Protein AF-A0AA37B4J6-F1 (afdb_monomer)

Structure (mmCIF, N/CA/C/O backbone):
data_AF-A0AA37B4J6-F1
#
_entry.id   AF-A0AA37B4J6-F1
#
loop_
_atom_site.group_PDB
_atom_site.id
_atom_site.type_symbol
_atom_site.label_atom_id
_atom_site.label_alt_id
_atom_site.label_comp_id
_atom_site.label_asym_id
_atom_site.label_entity_id
_atom_site.label_seq_id
_atom_site.pdbx_PDB_ins_code
_atom_site.Cartn_x
_atom_site.Cartn_y
_atom_site.Cartn_z
_atom_site.occupancy
_atom_site.B_iso_or_equiv
_atom_site.auth_seq_id
_atom_site.auth_comp_id
_atom_site.auth_asym_id
_atom_site.auth_atom_id
_atom_site.pdbx_PDB_model_num
ATOM 1 N N . MET A 1 1 ? 3.852 1.967 -13.060 1.00 86.56 1 MET A N 1
ATOM 2 C CA . MET A 1 1 ? 2.747 0.970 -13.127 1.00 86.56 1 MET A CA 1
ATOM 3 C C . MET A 1 1 ? 1.617 1.394 -12.196 1.00 86.56 1 MET A C 1
ATOM 5 O O . MET A 1 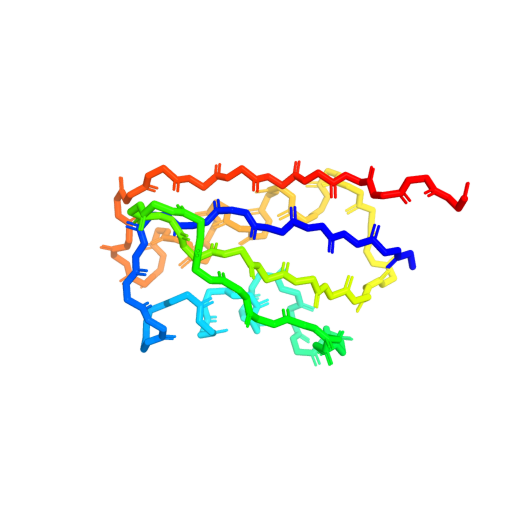1 ? 1.923 2.093 -11.243 1.00 86.56 1 MET A O 1
ATOM 9 N N . ARG A 1 2 ? 0.350 1.021 -12.454 1.00 90.62 2 ARG A N 1
ATOM 10 C CA . ARG A 1 2 ? -0.783 1.301 -11.544 1.00 90.62 2 ARG A CA 1
ATOM 11 C C . ARG A 1 2 ? -1.045 0.111 -10.622 1.00 90.62 2 ARG A C 1
ATOM 13 O O . ARG A 1 2 ? -1.107 -1.029 -11.085 1.00 90.62 2 ARG A O 1
ATOM 20 N N . TYR A 1 3 ? -1.241 0.397 -9.344 1.00 92.75 3 TYR A N 1
ATOM 21 C CA . TYR A 1 3 ? -1.522 -0.577 -8.300 1.00 92.75 3 TYR A CA 1
ATOM 22 C C . TYR A 1 3 ? -2.715 -0.116 -7.461 1.00 92.75 3 TYR A C 1
ATOM 24 O O . TYR A 1 3 ? -2.971 1.082 -7.342 1.00 92.75 3 TYR A O 1
ATOM 32 N N . LYS A 1 4 ? -3.437 -1.072 -6.876 1.00 92.69 4 LYS A N 1
ATOM 33 C CA . LYS A 1 4 ? -4.501 -0.839 -5.897 1.00 92.69 4 LYS A CA 1
ATOM 34 C C . LYS A 1 4 ? -4.146 -1.588 -4.617 1.00 92.69 4 LYS A C 1
ATOM 36 O O . LYS A 1 4 ? -4.073 -2.815 -4.638 1.00 92.69 4 LYS A O 1
ATOM 41 N N . ALA A 1 5 ? -3.916 -0.862 -3.528 1.00 92.12 5 ALA A N 1
ATOM 42 C CA . ALA A 1 5 ? -3.775 -1.435 -2.194 1.00 92.12 5 ALA A CA 1
ATOM 43 C C . ALA A 1 5 ? -5.128 -1.404 -1.480 1.00 92.12 5 ALA A C 1
ATOM 45 O O . ALA A 1 5 ? -5.780 -0.363 -1.424 1.00 92.12 5 ALA A O 1
ATOM 46 N N . LYS A 1 6 ? -5.545 -2.544 -0.934 1.00 93.06 6 LYS A N 1
ATOM 47 C CA . LYS A 1 6 ? -6.695 -2.669 -0.038 1.00 93.06 6 LYS A CA 1
ATOM 48 C C . LYS A 1 6 ? -6.173 -2.894 1.371 1.00 93.06 6 LYS A C 1
ATOM 50 O O . LYS A 1 6 ? -5.487 -3.884 1.612 1.00 93.06 6 LYS A O 1
ATOM 55 N N . ILE A 1 7 ? -6.467 -1.965 2.270 1.00 90.38 7 ILE A N 1
ATOM 56 C CA . ILE A 1 7 ? -5.938 -1.936 3.632 1.00 90.38 7 ILE A CA 1
ATOM 57 C C . ILE A 1 7 ? -7.119 -1.804 4.589 1.00 90.38 7 ILE A C 1
ATOM 59 O O . ILE A 1 7 ? -7.875 -0.835 4.531 1.00 90.38 7 ILE A O 1
ATOM 63 N N . SER A 1 8 ? -7.275 -2.762 5.497 1.00 88.94 8 SER A N 1
ATOM 64 C CA . SER A 1 8 ? -8.307 -2.714 6.539 1.00 88.94 8 SER A CA 1
ATOM 65 C C . SER A 1 8 ? -7.862 -1.841 7.722 1.00 88.94 8 SER A C 1
ATOM 67 O O . SER A 1 8 ? -7.725 -2.324 8.844 1.00 88.94 8 SER A O 1
ATOM 69 N N . ALA A 1 9 ? -7.572 -0.564 7.472 1.00 84.44 9 ALA A N 1
ATOM 70 C CA . ALA A 1 9 ? -7.118 0.396 8.480 1.00 84.44 9 ALA A CA 1
ATOM 71 C C . ALA A 1 9 ? -7.755 1.774 8.272 1.00 84.44 9 ALA A C 1
ATOM 73 O O . ALA A 1 9 ? -8.334 2.055 7.224 1.00 84.44 9 ALA A O 1
ATOM 74 N N . ALA A 1 10 ? -7.611 2.657 9.262 1.00 86.06 10 ALA A N 1
ATOM 75 C CA . ALA A 1 10 ? -7.946 4.068 9.103 1.00 86.06 10 ALA A CA 1
ATOM 76 C C . ALA A 1 10 ? -6.970 4.766 8.139 1.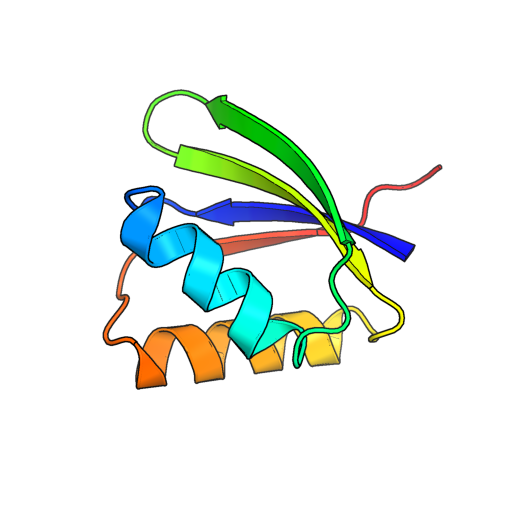00 86.06 10 ALA A C 1
ATOM 78 O O . ALA A 1 10 ? -5.830 4.333 7.961 1.00 86.06 10 ALA A O 1
ATOM 79 N N . ILE A 1 11 ? -7.386 5.895 7.554 1.00 85.56 11 ILE A N 1
ATOM 80 C CA . ILE A 1 11 ? -6.566 6.631 6.573 1.00 85.56 11 ILE A CA 1
ATOM 81 C C . ILE A 1 11 ? -5.245 7.119 7.177 1.00 85.56 11 ILE A C 1
ATOM 83 O O . ILE A 1 11 ? -4.220 7.124 6.502 1.00 85.56 11 ILE A O 1
ATOM 87 N N . THR A 1 12 ? -5.257 7.433 8.475 1.00 86.69 12 THR A N 1
ATOM 88 C CA . THR A 1 12 ? -4.085 7.833 9.264 1.00 86.69 12 THR A CA 1
ATOM 89 C C . THR A 1 12 ? -3.028 6.735 9.382 1.00 86.69 12 THR A C 1
ATOM 91 O O . THR A 1 12 ? -1.881 7.043 9.678 1.00 86.69 12 THR A O 1
ATOM 94 N N . GLN A 1 13 ? -3.391 5.474 9.137 1.00 85.81 13 GLN A N 1
ATOM 95 C CA . GLN A 1 13 ? -2.479 4.327 9.125 1.00 85.81 13 GLN A CA 1
ATOM 96 C C . GLN A 1 13 ? -2.179 3.859 7.695 1.00 85.81 13 GLN A C 1
ATOM 98 O O . GLN A 1 13 ? -1.040 3.528 7.376 1.00 85.81 13 GLN A O 1
ATOM 103 N N . ALA A 1 14 ? -3.185 3.869 6.816 1.00 87.50 14 ALA A N 1
ATOM 104 C CA . ALA A 1 14 ? -3.055 3.416 5.435 1.00 87.50 14 ALA A CA 1
ATOM 105 C C . ALA A 1 14 ? -2.152 4.331 4.590 1.00 87.50 14 ALA A C 1
ATOM 107 O O . ALA A 1 14 ? -1.340 3.840 3.811 1.00 87.50 14 ALA A O 1
ATOM 108 N N . LEU A 1 15 ? -2.249 5.654 4.760 1.00 88.75 15 LEU A N 1
ATOM 109 C CA . LEU A 1 15 ? -1.450 6.601 3.981 1.00 88.75 15 LEU A CA 1
ATOM 110 C C . LEU A 1 15 ? 0.062 6.489 4.283 1.00 88.75 15 LEU A C 1
ATOM 112 O O . LEU A 1 15 ? 0.820 6.288 3.329 1.00 88.75 15 LEU A O 1
ATOM 116 N N . PRO A 1 16 ? 0.514 6.503 5.559 1.00 90.69 16 PRO A N 1
ATOM 117 C CA . PRO A 1 16 ? 1.922 6.268 5.885 1.00 90.69 16 PRO A CA 1
ATOM 118 C C . PRO A 1 16 ? 2.435 4.900 5.433 1.00 90.69 16 PRO A C 1
ATOM 120 O O . PRO A 1 16 ? 3.599 4.778 5.051 1.00 90.69 16 PRO A O 1
ATOM 123 N N . LEU A 1 17 ? 1.577 3.872 5.452 1.00 90.81 17 LEU A N 1
ATOM 124 C CA . LEU A 1 17 ? 1.930 2.534 4.980 1.00 90.81 17 LEU A CA 1
ATOM 125 C C . LEU A 1 17 ? 2.315 2.556 3.498 1.00 90.81 17 LEU A C 1
ATOM 127 O O . LEU A 1 17 ? 3.365 2.028 3.149 1.00 90.81 17 LEU A O 1
ATOM 131 N N . ILE A 1 18 ? 1.507 3.187 2.640 1.00 91.00 18 ILE A N 1
ATOM 132 C CA . ILE A 1 18 ? 1.804 3.284 1.203 1.00 91.00 18 ILE A CA 1
ATOM 133 C C . ILE A 1 18 ? 3.063 4.110 0.961 1.00 91.00 18 ILE A C 1
ATOM 13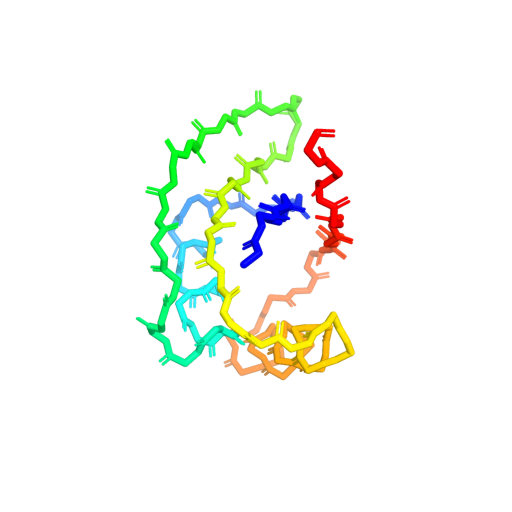5 O O . ILE A 1 18 ? 3.928 3.680 0.203 1.00 91.00 18 ILE A O 1
ATOM 139 N N . GLN A 1 19 ? 3.193 5.261 1.617 1.00 90.56 19 GLN A N 1
ATOM 140 C CA . GLN A 1 19 ? 4.376 6.119 1.493 1.00 90.56 19 GLN A CA 1
ATOM 141 C C . GLN A 1 19 ? 5.658 5.359 1.859 1.00 90.56 19 GLN A C 1
ATOM 143 O O . GLN A 1 19 ? 6.580 5.263 1.054 1.00 90.56 19 GLN A O 1
ATOM 148 N N . THR A 1 20 ? 5.656 4.678 3.007 1.00 91.00 20 THR A N 1
ATOM 149 C CA . THR A 1 20 ? 6.800 3.878 3.468 1.00 91.00 20 THR A CA 1
ATOM 150 C C . THR A 1 20 ? 7.079 2.689 2.548 1.00 91.00 20 THR A C 1
ATOM 152 O O . THR A 1 20 ? 8.225 2.453 2.171 1.00 91.00 20 THR A O 1
ATOM 155 N N . ALA A 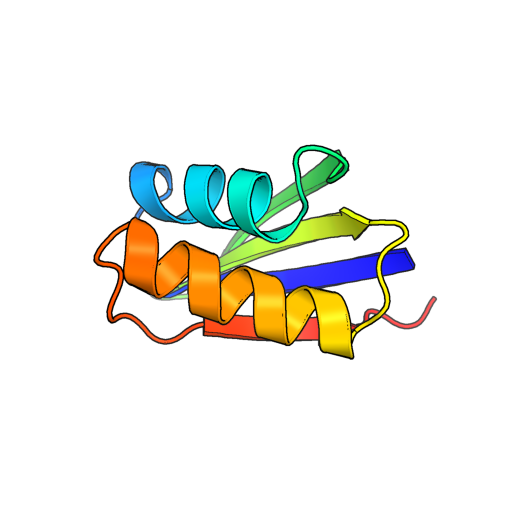1 21 ? 6.045 1.936 2.162 1.00 89.69 21 ALA A N 1
ATOM 156 C CA . ALA A 1 21 ? 6.186 0.743 1.329 1.00 89.69 21 ALA A CA 1
ATOM 157 C C . ALA A 1 21 ? 6.690 1.060 -0.082 1.00 89.69 21 ALA A C 1
ATOM 159 O O . ALA A 1 21 ? 7.345 0.233 -0.713 1.00 89.69 21 ALA A O 1
ATOM 160 N N . THR A 1 22 ? 6.379 2.257 -0.571 1.00 90.50 22 THR A N 1
ATOM 161 C CA . THR A 1 22 ? 6.817 2.740 -1.877 1.00 90.50 22 THR A CA 1
ATOM 162 C C . THR A 1 22 ? 8.053 3.622 -1.808 1.00 90.50 22 THR A C 1
ATOM 164 O O . THR A 1 22 ? 8.461 4.114 -2.842 1.00 90.50 22 THR A O 1
ATOM 167 N N . SER A 1 23 ? 8.693 3.814 -0.649 1.00 85.25 23 SER A N 1
ATOM 168 C CA . SER A 1 23 ? 9.839 4.737 -0.522 1.00 85.25 23 SER A CA 1
ATOM 169 C C . SER A 1 23 ? 9.538 6.144 -1.074 1.00 85.25 23 SER A C 1
ATOM 171 O O . SER A 1 23 ? 10.363 6.731 -1.769 1.00 85.25 23 SER A O 1
ATOM 173 N N . ASP A 1 24 ? 8.327 6.644 -0.818 1.00 77.62 24 ASP A N 1
ATOM 174 C CA . ASP A 1 24 ? 7.818 7.959 -1.233 1.00 77.62 24 ASP A CA 1
ATOM 175 C C . ASP A 1 24 ? 7.715 8.216 -2.752 1.00 77.62 24 ASP A C 1
ATOM 177 O O . ASP A 1 24 ? 7.326 9.310 -3.162 1.00 77.62 24 ASP A O 1
ATOM 181 N N . GLU A 1 25 ? 7.973 7.226 -3.617 1.00 82.62 25 GLU A N 1
ATOM 182 C CA . GLU A 1 25 ? 7.763 7.385 -5.069 1.00 82.62 25 GLU A CA 1
ATOM 183 C C . GLU A 1 25 ? 6.299 7.204 -5.507 1.00 82.62 25 GLU A C 1
ATOM 185 O O . GLU A 1 25 ? 5.967 7.450 -6.671 1.00 82.62 25 GLU A O 1
ATOM 190 N N . ALA A 1 26 ? 5.403 6.780 -4.607 1.00 84.62 26 ALA A N 1
ATOM 191 C CA . ALA A 1 26 ? 3.993 6.626 -4.941 1.00 84.62 26 ALA A CA 1
ATOM 192 C C . ALA A 1 26 ? 3.313 7.965 -5.239 1.00 84.62 26 ALA A C 1
ATOM 194 O O . ALA A 1 26 ? 3.202 8.839 -4.382 1.00 84.62 26 ALA A O 1
ATOM 195 N N . VAL A 1 27 ? 2.711 8.061 -6.423 1.00 87.31 27 VAL A N 1
ATOM 196 C CA . VAL A 1 27 ? 1.712 9.099 -6.716 1.00 87.31 27 VAL A CA 1
ATOM 197 C C . VAL A 1 27 ? 0.329 8.510 -6.477 1.00 87.31 27 VAL A C 1
ATOM 199 O O . VAL A 1 27 ? -0.038 7.529 -7.125 1.00 87.31 27 VAL A O 1
ATOM 202 N N . LEU A 1 28 ? -0.430 9.090 -5.546 1.00 88.69 28 LEU A N 1
ATOM 203 C CA . LEU A 1 28 ? -1.800 8.680 -5.235 1.00 88.69 28 LEU A CA 1
ATOM 204 C C . LEU A 1 28 ? -2.783 9.246 -6.257 1.00 88.69 28 LEU A C 1
ATOM 206 O O . LEU A 1 28 ? -2.751 10.432 -6.569 1.00 88.69 28 LEU A O 1
ATOM 210 N N . TRP A 1 29 ? -3.668 8.386 -6.752 1.00 83.88 29 TRP A N 1
ATOM 211 C CA . TRP A 1 29 ? -4.675 8.733 -7.756 1.00 83.88 29 TRP A CA 1
ATOM 212 C C . TRP A 1 29 ? -6.085 8.754 -7.186 1.00 83.88 29 TRP A C 1
ATOM 214 O O . TRP A 1 29 ? -6.898 9.574 -7.601 1.00 83.88 29 TRP A O 1
ATOM 224 N N . ASN A 1 30 ? -6.386 7.833 -6.270 1.00 87.69 30 ASN A N 1
ATOM 225 C CA . ASN A 1 30 ? -7.730 7.672 -5.739 1.00 87.69 30 ASN A CA 1
ATOM 226 C C . ASN A 1 30 ? -7.703 7.041 -4.343 1.00 87.69 30 ASN A C 1
ATOM 228 O O . ASN A 1 30 ? -6.873 6.169 -4.073 1.00 87.69 30 ASN A O 1
ATOM 232 N N . ILE A 1 31 ? -8.624 7.469 -3.479 1.00 89.75 31 ILE A N 1
ATOM 233 C CA . ILE A 1 31 ? -8.845 6.904 -2.147 1.00 89.75 31 ILE A CA 1
ATOM 234 C C . ILE A 1 31 ? -10.345 6.673 -1.994 1.00 89.75 31 ILE A C 1
ATOM 236 O O . ILE A 1 31 ? -11.126 7.618 -1.919 1.00 89.75 31 ILE A O 1
ATOM 240 N N . GLU A 1 32 ? -10.737 5.409 -1.914 1.00 90.38 32 GLU A N 1
ATOM 241 C CA . GLU A 1 32 ? -12.126 4.988 -1.770 1.00 90.38 32 GLU A CA 1
ATOM 242 C C . GLU A 1 32 ? -12.287 4.110 -0.533 1.00 90.38 32 GLU A C 1
ATOM 244 O O . GLU A 1 32 ? -11.391 3.352 -0.158 1.00 90.38 32 GLU A O 1
ATOM 249 N N . LYS A 1 33 ? -13.457 4.180 0.100 1.00 85.56 33 LYS A N 1
ATOM 250 C CA . LYS A 1 33 ? -13.825 3.268 1.182 1.00 85.56 33 LYS A CA 1
ATOM 251 C C . LYS A 1 33 ? -14.723 2.166 0.619 1.00 85.56 33 LYS A C 1
ATOM 253 O O . LYS A 1 33 ? -15.882 2.415 0.299 1.00 85.56 33 LYS A O 1
ATOM 258 N N . GLU A 1 34 ? -14.199 0.948 0.518 1.00 84.44 34 GLU A N 1
ATOM 259 C CA . GLU A 1 34 ? -14.963 -0.248 0.148 1.00 84.44 34 GLU A CA 1
ATOM 260 C C . GLU A 1 34 ? -15.304 -1.037 1.422 1.00 84.44 34 GLU A C 1
ATOM 262 O O . GLU A 1 34 ? -14.460 -1.753 1.962 1.00 84.44 34 GLU A O 1
ATOM 267 N N . ARG A 1 35 ? -16.556 -0.939 1.896 1.00 82.62 35 ARG A N 1
ATOM 268 C CA . ARG A 1 35 ? -17.012 -1.556 3.160 1.00 82.62 35 ARG A CA 1
ATOM 269 C C . ARG A 1 35 ? -16.132 -1.107 4.342 1.00 82.62 35 ARG A C 1
ATOM 271 O O . ARG A 1 35 ? -16.144 0.074 4.688 1.00 82.62 35 ARG A O 1
ATOM 278 N N . ASP A 1 36 ? -15.349 -2.026 4.905 1.00 80.12 36 ASP A N 1
ATOM 279 C CA . ASP A 1 36 ? -14.440 -1.803 6.035 1.00 80.12 36 ASP A CA 1
ATOM 280 C C . ASP A 1 36 ? -12.975 -1.602 5.605 1.00 80.12 36 ASP A C 1
ATOM 282 O O . ASP A 1 36 ? -12.098 -1.423 6.447 1.00 80.12 36 ASP A O 1
ATOM 286 N N . MET A 1 37 ? -12.691 -1.611 4.297 1.00 82.81 37 MET A N 1
ATOM 287 C CA . MET A 1 37 ? -11.340 -1.455 3.757 1.00 82.81 37 MET A CA 1
ATOM 288 C C . MET A 1 37 ? -11.161 -0.118 3.042 1.00 82.81 37 MET A C 1
ATOM 290 O O . MET A 1 37 ? -11.997 0.305 2.240 1.00 82.81 37 MET A O 1
ATOM 294 N N . LEU A 1 38 ? -10.013 0.516 3.272 1.00 88.31 38 LEU A N 1
ATOM 295 C CA . LEU A 1 38 ? -9.535 1.610 2.442 1.00 88.31 38 LEU A CA 1
ATOM 296 C C . LEU A 1 38 ? -8.844 1.052 1.207 1.00 88.31 38 LEU A C 1
ATOM 298 O O . LEU A 1 38 ? -7.900 0.268 1.287 1.00 88.31 38 LEU A O 1
ATOM 302 N N . CYS A 1 39 ? -9.339 1.476 0.058 1.00 91.12 39 CYS A N 1
ATOM 303 C CA . CYS A 1 39 ? -8.794 1.173 -1.245 1.00 91.12 39 CYS A CA 1
ATOM 304 C C . CYS A 1 39 ? -8.045 2.396 -1.756 1.00 91.12 39 CYS A C 1
ATOM 306 O O . CYS A 1 39 ? -8.635 3.452 -1.964 1.00 91.12 39 CYS A O 1
ATOM 308 N N . MET A 1 40 ? -6.744 2.248 -1.964 1.00 91.19 40 MET A N 1
ATOM 309 C CA . MET A 1 40 ? -5.877 3.325 -2.416 1.00 91.19 40 MET A CA 1
ATOM 310 C C . MET A 1 40 ? -5.224 2.924 -3.730 1.00 91.19 40 MET A C 1
ATOM 312 O O . MET A 1 40 ? -4.524 1.911 -3.811 1.00 91.19 40 MET A O 1
ATOM 316 N N . GLU A 1 41 ? -5.464 3.719 -4.764 1.00 92.44 41 GLU A N 1
ATOM 317 C CA . GLU A 1 41 ? -4.809 3.553 -6.054 1.00 92.44 41 GLU A CA 1
ATOM 318 C C . GLU A 1 41 ? -3.591 4.457 -6.140 1.00 92.44 41 GLU A C 1
ATOM 320 O O . GLU A 1 41 ? -3.671 5.662 -5.890 1.00 92.44 41 GLU A O 1
ATOM 325 N N . PHE A 1 42 ? -2.463 3.874 -6.526 1.00 92.56 42 PHE A N 1
ATOM 326 C CA . PHE A 1 42 ? -1.207 4.591 -6.669 1.00 92.56 42 PHE A CA 1
ATOM 327 C C . PHE A 1 42 ? -0.424 4.109 -7.883 1.00 92.56 42 PHE A C 1
ATOM 329 O O . PHE A 1 42 ? -0.615 2.998 -8.390 1.00 92.56 42 PHE A O 1
ATOM 336 N N . THR A 1 43 ? 0.482 4.956 -8.359 1.00 91.75 43 THR A N 1
ATOM 337 C CA . THR A 1 43 ? 1.486 4.571 -9.348 1.00 91.75 43 THR A CA 1
ATOM 338 C C . THR A 1 43 ? 2.862 4.491 -8.722 1.00 91.75 43 THR A C 1
ATOM 340 O O . THR A 1 43 ? 3.241 5.396 -7.993 1.00 91.75 43 THR A O 1
ATOM 343 N N . SER A 1 44 ? 3.603 3.435 -9.050 1.00 90.75 44 SER A N 1
ATOM 344 C CA . SER A 1 44 ? 4.977 3.195 -8.592 1.00 90.75 44 SER A CA 1
ATOM 345 C C . SER A 1 44 ? 5.797 2.541 -9.714 1.00 90.75 44 SER A C 1
ATOM 347 O O . SER A 1 44 ? 5.228 1.909 -10.623 1.00 90.75 44 SER A O 1
ATOM 349 N N . ASN A 1 45 ? 7.115 2.739 -9.688 1.00 90.25 45 ASN A N 1
ATOM 350 C C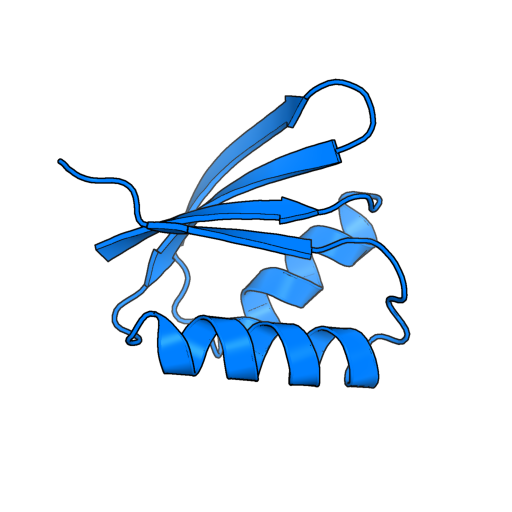A . ASN A 1 45 ? 8.071 2.123 -10.610 1.00 90.25 45 ASN A CA 1
ATOM 351 C C . ASN A 1 45 ? 8.646 0.808 -10.067 1.00 90.25 45 ASN A C 1
ATOM 353 O O . ASN A 1 45 ? 9.234 0.046 -10.834 1.00 90.25 45 ASN A O 1
ATOM 357 N N . LEU A 1 46 ? 8.429 0.509 -8.785 1.00 89.69 46 LEU A N 1
ATOM 358 C CA . LEU A 1 46 ? 8.812 -0.755 -8.167 1.00 89.69 46 LEU A CA 1
ATOM 359 C C . LEU A 1 46 ? 8.112 -1.957 -8.821 1.00 89.69 46 LEU A C 1
ATOM 361 O O . LEU A 1 46 ? 6.980 -1.875 -9.325 1.00 89.69 46 LEU A O 1
ATOM 365 N N . SER A 1 47 ? 8.807 -3.100 -8.791 1.00 91.06 47 SER A N 1
ATOM 366 C CA . SER A 1 47 ? 8.215 -4.389 -9.148 1.00 91.06 47 SER A CA 1
ATOM 367 C C . SER A 1 47 ? 7.134 -4.776 -8.139 1.00 91.06 47 SER A C 1
ATOM 369 O O . SER A 1 47 ? 7.080 -4.265 -7.019 1.00 91.06 47 SER A O 1
ATOM 371 N N . PHE A 1 48 ? 6.262 -5.699 -8.540 1.00 91.62 48 PHE A N 1
ATOM 372 C CA . PHE A 1 48 ? 5.216 -6.191 -7.652 1.00 91.62 48 PHE A CA 1
ATOM 373 C C . PHE A 1 48 ? 5.806 -6.905 -6.424 1.00 91.62 48 PHE A C 1
ATOM 375 O O . PHE A 1 48 ? 5.342 -6.639 -5.320 1.00 91.62 48 PHE A O 1
ATOM 382 N N . GLU A 1 49 ? 6.871 -7.708 -6.579 1.00 92.31 49 GLU A N 1
ATOM 383 C CA . GLU A 1 49 ? 7.506 -8.374 -5.429 1.00 92.31 49 GLU A CA 1
ATOM 384 C C . GLU A 1 49 ? 8.122 -7.365 -4.450 1.00 92.31 49 GLU A C 1
ATOM 386 O O . GLU A 1 49 ? 7.990 -7.515 -3.235 1.00 92.31 49 GLU A O 1
ATOM 391 N N . ASN A 1 50 ? 8.756 -6.305 -4.966 1.00 92.25 50 ASN A N 1
ATOM 392 C CA . ASN A 1 50 ? 9.330 -5.251 -4.128 1.00 92.25 50 ASN A CA 1
ATOM 393 C C . ASN A 1 50 ? 8.247 -4.485 -3.363 1.00 92.25 50 ASN A C 1
ATOM 395 O O . ASN A 1 50 ? 8.460 -4.125 -2.208 1.00 92.25 50 ASN A O 1
ATOM 399 N N . LEU A 1 51 ? 7.083 -4.265 -3.980 1.00 92.06 51 LEU A N 1
ATOM 400 C CA . LEU A 1 51 ? 5.940 -3.666 -3.298 1.00 92.06 51 LEU A CA 1
ATOM 401 C C . LEU A 1 51 ? 5.410 -4.586 -2.198 1.00 92.06 51 LEU A C 1
ATOM 403 O O . LEU A 1 51 ? 5.249 -4.130 -1.074 1.00 92.06 51 LEU A O 1
ATOM 407 N N . GLU A 1 52 ? 5.191 -5.874 -2.461 1.00 92.62 52 GLU A N 1
ATOM 408 C CA . GLU A 1 52 ? 4.738 -6.809 -1.420 1.00 92.62 52 GLU A CA 1
ATOM 409 C C . GLU A 1 52 ? 5.711 -6.870 -0.233 1.00 92.62 52 GLU A C 1
ATOM 411 O O . GLU A 1 52 ? 5.290 -6.766 0.924 1.00 92.62 52 GLU A O 1
ATOM 416 N N . ALA A 1 53 ? 7.016 -6.959 -0.508 1.00 92.75 53 ALA A N 1
ATOM 417 C CA . ALA A 1 53 ? 8.046 -6.922 0.525 1.00 92.75 53 ALA A CA 1
ATOM 418 C C . ALA A 1 53 ? 8.048 -5.586 1.289 1.00 92.75 53 ALA A C 1
ATOM 420 O O . ALA A 1 53 ? 8.111 -5.580 2.521 1.00 92.75 53 ALA A O 1
ATOM 421 N N . GLY A 1 54 ? 7.931 -4.462 0.575 1.00 92.62 54 GLY A N 1
ATOM 422 C CA . GLY A 1 54 ? 7.874 -3.120 1.150 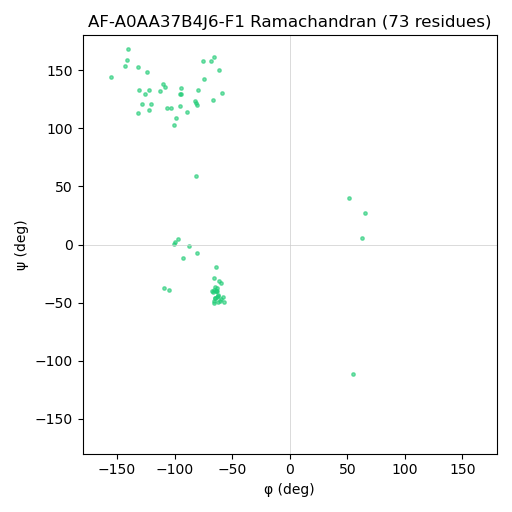1.00 92.62 54 GLY A CA 1
ATOM 423 C C . GLY A 1 54 ? 6.662 -2.920 2.057 1.00 92.62 54 GLY A C 1
ATOM 424 O O . GLY A 1 54 ? 6.808 -2.422 3.170 1.00 92.62 54 GLY A O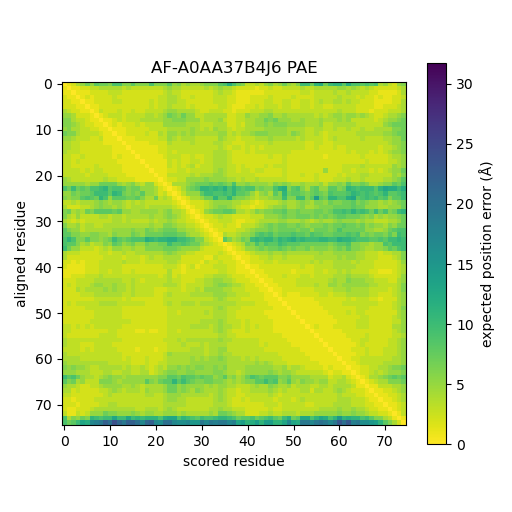 1
ATOM 425 N N . PHE A 1 55 ? 5.478 -3.374 1.641 1.00 93.25 55 PHE A N 1
ATOM 426 C CA . PHE A 1 55 ? 4.260 -3.306 2.452 1.00 93.25 55 PHE A CA 1
ATOM 427 C C . PHE A 1 55 ? 4.356 -4.176 3.701 1.00 93.25 55 PHE A C 1
ATOM 429 O O . PHE A 1 55 ? 3.938 -3.732 4.768 1.00 93.25 55 PHE A O 1
ATOM 436 N N . LYS A 1 56 ? 4.946 -5.374 3.607 1.00 92.50 56 LYS A N 1
ATOM 437 C CA . LYS A 1 56 ? 5.173 -6.227 4.778 1.00 92.50 56 LYS A CA 1
ATOM 438 C C . LYS A 1 56 ? 6.098 -5.550 5.794 1.00 92.50 56 LYS A C 1
ATOM 440 O O . LYS A 1 56 ? 5.746 -5.441 6.965 1.00 92.50 56 LYS A O 1
ATOM 445 N N . GLN A 1 57 ? 7.238 -5.025 5.341 1.00 92.69 57 GLN A N 1
ATOM 446 C CA . GLN A 1 57 ? 8.182 -4.315 6.211 1.00 92.69 57 GLN A CA 1
ATOM 447 C C . GLN A 1 57 ? 7.586 -3.029 6.796 1.00 92.69 57 GLN A C 1
ATOM 449 O O . GLN A 1 57 ? 7.813 -2.712 7.962 1.00 92.69 57 GLN A O 1
ATOM 454 N N . ALA A 1 58 ? 6.829 -2.272 6.000 1.00 92.12 58 ALA A N 1
ATOM 455 C CA . ALA A 1 58 ? 6.173 -1.051 6.451 1.00 92.12 58 ALA A CA 1
ATOM 456 C C . ALA A 1 58 ? 5.084 -1.349 7.491 1.00 92.12 58 ALA A C 1
ATOM 458 O O . ALA A 1 58 ? 4.995 -0.642 8.492 1.00 92.12 58 ALA A O 1
ATOM 459 N N . ALA A 1 59 ? 4.303 -2.416 7.303 1.00 91.88 59 ALA A N 1
ATOM 460 C CA . ALA A 1 59 ? 3.292 -2.846 8.262 1.00 91.88 59 ALA A CA 1
ATOM 461 C C . ALA A 1 59 ? 3.920 -3.248 9.604 1.00 91.88 59 ALA A C 1
ATOM 463 O O . ALA A 1 59 ? 3.469 -2.781 10.648 1.00 91.88 59 ALA A O 1
ATOM 464 N N . GLU A 1 60 ? 5.009 -4.024 9.576 1.00 92.44 60 GLU A N 1
ATOM 465 C CA . GLU A 1 60 ? 5.772 -4.394 10.775 1.00 92.44 60 GLU A CA 1
ATOM 466 C C . GLU A 1 60 ? 6.321 -3.155 11.504 1.00 92.44 60 GLU A C 1
ATOM 468 O O . GLU A 1 60 ? 6.138 -3.019 12.714 1.00 92.44 60 GLU A O 1
ATOM 473 N N . LYS A 1 61 ? 6.924 -2.206 10.774 1.00 91.19 61 LYS A N 1
ATOM 474 C CA . LYS A 1 61 ? 7.460 -0.956 11.346 1.00 91.19 61 LYS A CA 1
ATOM 475 C C . LYS A 1 61 ? 6.385 -0.060 11.962 1.00 91.19 61 LYS A C 1
ATOM 477 O O . LYS A 1 61 ? 6.641 0.587 12.972 1.00 91.19 61 LYS A O 1
ATOM 482 N N . LEU A 1 62 ? 5.204 -0.000 11.348 1.00 88.31 62 LEU A N 1
ATOM 483 C CA . LEU A 1 62 ? 4.089 0.840 11.792 1.00 88.31 62 LEU A CA 1
ATOM 484 C C . LEU A 1 62 ? 3.187 0.144 12.827 1.00 88.31 62 LEU A C 1
ATOM 486 O O . LEU A 1 62 ? 2.222 0.749 13.291 1.00 88.31 62 LEU A O 1
ATOM 490 N N . GLY A 1 63 ? 3.471 -1.114 13.183 1.00 89.00 63 GLY A N 1
ATOM 491 C CA . GLY A 1 63 ? 2.638 -1.899 14.097 1.00 89.00 63 GLY A CA 1
ATOM 492 C C . GLY A 1 63 ? 1.243 -2.207 13.538 1.00 89.00 63 GLY A C 1
ATOM 493 O O . GLY A 1 63 ? 0.289 -2.358 14.299 1.00 89.00 63 GLY A O 1
ATOM 494 N N . ILE A 1 64 ? 1.103 -2.268 12.212 1.00 88.12 64 ILE A N 1
ATOM 495 C CA . ILE A 1 64 ? -0.162 -2.539 11.528 1.00 88.12 64 ILE A CA 1
ATOM 496 C C . ILE A 1 64 ? -0.303 -4.052 11.346 1.00 88.12 64 ILE A C 1
ATOM 498 O O . ILE A 1 64 ? 0.447 -4.673 10.600 1.00 88.12 64 ILE A O 1
ATOM 502 N N . SER A 1 65 ? -1.293 -4.645 12.010 1.00 87.19 65 SER A N 1
ATOM 503 C CA . SER A 1 65 ? -1.604 -6.081 11.927 1.00 87.19 65 SER A CA 1
ATOM 504 C C . SER A 1 65 ? -2.787 -6.404 11.012 1.00 87.19 65 SER A C 1
ATOM 506 O O . SER A 1 65 ? -3.188 -7.563 10.893 1.00 87.19 65 SER A O 1
ATOM 508 N N . CYS A 1 66 ? -3.392 -5.390 10.393 1.00 84.81 66 CYS A N 1
ATOM 509 C CA . CYS A 1 66 ? -4.589 -5.587 9.597 1.00 84.81 66 CYS A CA 1
ATOM 510 C C . CYS A 1 66 ? -4.281 -6.231 8.233 1.00 84.81 66 CYS A C 1
ATOM 512 O O . CYS A 1 66 ? -3.161 -6.126 7.725 1.00 84.81 66 CYS A O 1
ATOM 514 N N . PRO A 1 67 ? -5.278 -6.880 7.604 1.00 85.38 67 PRO A N 1
ATOM 515 C CA . PRO A 1 67 ? -5.125 -7.406 6.256 1.00 85.38 67 PRO A CA 1
ATOM 516 C C . PRO A 1 67 ? -4.768 -6.313 5.239 1.00 85.38 67 PRO A C 1
ATOM 518 O O . PRO A 1 67 ? -5.443 -5.281 5.148 1.00 85.38 67 PRO A O 1
ATOM 521 N N . ILE A 1 68 ? -3.728 -6.587 4.446 1.00 90.25 68 ILE A N 1
ATOM 522 C CA . ILE A 1 68 ? -3.252 -5.757 3.338 1.00 90.25 68 ILE A CA 1
ATOM 523 C C . ILE A 1 68 ? -3.193 -6.634 2.086 1.00 90.25 68 ILE A C 1
ATOM 525 O O . ILE A 1 68 ? -2.607 -7.714 2.105 1.00 90.25 68 ILE A O 1
ATOM 529 N N . SER A 1 69 ? -3.786 -6.170 0.990 1.00 90.81 69 SER A N 1
ATOM 530 C CA . SER A 1 69 ? -3.713 -6.830 -0.315 1.00 90.81 69 SER A CA 1
ATOM 531 C C . SER A 1 69 ? -3.328 -5.819 -1.384 1.00 90.81 69 SER A C 1
ATOM 533 O O . SER A 1 69 ? -3.897 -4.729 -1.440 1.00 90.81 69 SER A O 1
ATOM 535 N N . ILE A 1 70 ? -2.366 -6.171 -2.236 1.00 92.44 70 ILE A N 1
ATOM 536 C CA . ILE A 1 70 ? -1.908 -5.327 -3.340 1.00 92.44 70 ILE A CA 1
ATOM 537 C C . ILE A 1 70 ? -2.302 -6.002 -4.643 1.00 92.44 70 ILE A C 1
ATOM 539 O O . ILE A 1 70 ? -2.064 -7.188 -4.850 1.00 92.44 70 ILE A O 1
ATOM 543 N N . LEU A 1 71 ? -2.894 -5.233 -5.547 1.00 92.62 71 LEU A N 1
ATOM 544 C CA . LEU A 1 71 ? -3.303 -5.698 -6.861 1.00 92.62 71 LEU A CA 1
ATOM 545 C C . LEU A 1 71 ? -2.634 -4.843 -7.927 1.00 92.62 71 LEU A C 1
ATOM 547 O O . LEU A 1 71 ? -2.662 -3.613 -7.870 1.00 92.62 71 LEU A O 1
ATOM 551 N N . LYS A 1 72 ? -2.057 -5.493 -8.936 1.00 92.12 72 LYS A N 1
ATOM 552 C CA . LYS A 1 72 ? -1.570 -4.816 -10.138 1.00 92.12 72 LYS A CA 1
ATOM 553 C C . LYS A 1 72 ? -2.743 -4.552 -11.076 1.00 92.12 72 LYS A C 1
ATOM 555 O O . LYS A 1 72 ? -3.395 -5.492 -11.530 1.00 92.12 72 LYS A O 1
ATOM 560 N N . LEU A 1 73 ? -2.994 -3.286 -11.393 1.00 87.25 73 LEU A N 1
ATOM 561 C CA . LEU A 1 73 ? -4.033 -2.908 -12.344 1.00 87.25 73 LEU A CA 1
ATOM 562 C C . LEU A 1 73 ? -3.477 -3.072 -13.763 1.00 87.25 73 LEU A C 1
ATOM 564 O O . LEU A 1 73 ? -2.447 -2.487 -14.113 1.00 87.25 73 LEU A O 1
ATOM 568 N N . ARG A 1 74 ? -4.131 -3.903 -14.579 1.00 79.69 74 ARG A N 1
ATOM 569 C CA . ARG A 1 74 ? -3.854 -3.953 -16.021 1.00 79.69 74 ARG A CA 1
ATOM 570 C C . ARG A 1 74 ? -4.472 -2.704 -16.663 1.00 79.69 74 ARG A C 1
ATOM 572 O O . ARG A 1 74 ? -5.507 -2.242 -16.189 1.00 79.69 74 ARG A O 1
ATOM 579 N N . ARG A 1 75 ? -3.780 -2.131 -17.654 1.00 61.31 75 ARG A N 1
ATOM 580 C CA . ARG A 1 75 ? -4.331 -1.045 -18.480 1.00 61.31 75 ARG A CA 1
ATOM 581 C C . ARG A 1 75 ? -5.613 -1.497 -19.161 1.00 61.31 75 ARG A C 1
ATOM 583 O O . ARG A 1 75 ? -5.649 -2.685 -19.552 1.00 61.31 75 ARG A O 1
#

Sequ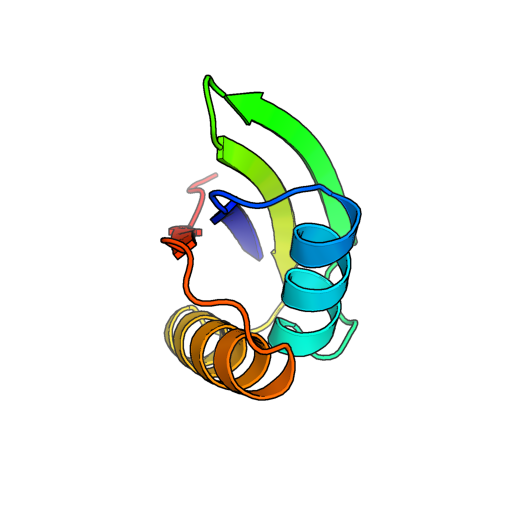ence (75 aa):
MRYKAKISAAITQALPLIQTATSDEAVLWNIEKERDMLCMEFTSNLSFENLEAGFKQAAEKLGISCPISILKLRR

Foldseek 3Di:
DKKKKKWLDDPVLVVQLQCQLQVNQWDWDDWDDDPRIIITMTDHPDDPVSSVVSSVVSCVVSVNPTDMDMDDDDD

Nearest PDB structures (foldseek):
  8ceh-assembly1_Aa  TM=5.503E-01  e=7.462E-03  Saccharomyces cerevisiae
  3dfe-assembly2_C  TM=5.793E-01  e=2.217E-02  Trichormus variabilis ATCC 29413
  4rwx-assembly1_B  TM=5.349E-01  e=1.286E-02  Listeria monocytogenes EGD-e
  8xsx-assembly1_CB  TM=6.195E-01  e=8.081E-02  Homo sapiens
  8q87-assembly1_A  TM=6.179E-01  e=8.081E-02  Gallus gallus

Secondary structure (DSSP, 8-state):
-EEEEEESS-HHHHHHHHHHHTTT-PEEEEEEEETTEEEEEEE-SS-HHHHHHHHHHHHHHHT--S-EEEEEPP-

Radius of gyration: 10.95 Å; Cα contacts (8 Å, |Δi|>4): 129; chains: 1; bounding box: 27×18×33 Å

Mean predicted aligned error: 3.81 Å

pLDDT: mean 88.67, std 4.76, range [61.31, 93.25]

Solvent-accessible surface area (backbone atoms only — not comparable to full-a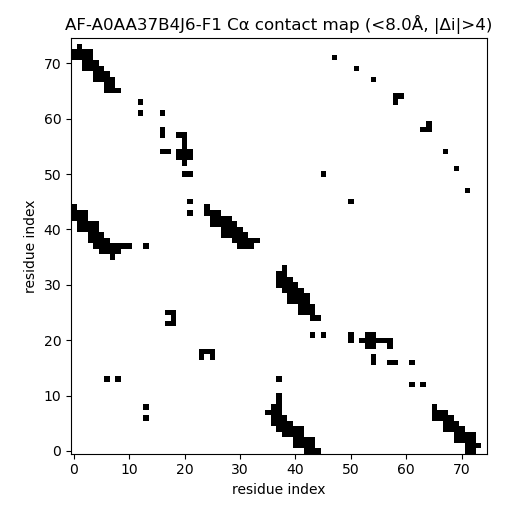tom values): 4175 Å² total; per-residue (Å²): 87,48,35,38,39,38,30,50,50,56,68,88,54,47,53,59,33,51,36,56,21,46,72,64,60,53,49,79,77,47,80,46,76,58,89,78,25,36,34,38,31,32,33,38,87,69,52,71,68,56,38,55,53,25,41,53,53,29,25,62,76,69,71,54,84,57,64,70,48,80,42,80,55,78,131